Protein AF-A0A3D5R3I6-F1 (afdb_monomer_lite)

Foldseek 3Di:
DVPVVVPFFFDAAADAAAPQLDDVNVVVCVVVGHRYGDYHDDDPVVD

Structure (mmCIF, N/CA/C/O backbone):
data_AF-A0A3D5R3I6-F1
#
_entry.id   AF-A0A3D5R3I6-F1
#
loop_
_atom_site.group_PDB
_atom_site.id
_atom_site.type_symbol
_atom_site.label_atom_id
_atom_site.label_alt_id
_atom_site.label_comp_id
_atom_site.label_asym_id
_atom_site.label_entity_id
_atom_site.label_seq_id
_atom_site.pdbx_PDB_ins_code
_atom_site.Cartn_x
_atom_site.Cartn_y
_atom_site.Cartn_z
_atom_site.occupancy
_atom_site.B_iso_or_equiv
_atom_site.auth_seq_id
_atom_site.auth_comp_id
_atom_site.auth_asym_id
_atom_site.auth_atom_id
_atom_site.pdbx_PDB_model_num
ATOM 1 N N . MET A 1 1 ? -19.470 -3.297 -10.349 1.00 51.72 1 MET A N 1
ATOM 2 C CA . MET A 1 1 ? -18.470 -2.416 -9.703 1.00 51.72 1 MET A CA 1
ATOM 3 C C . MET A 1 1 ? -18.844 -2.047 -8.264 1.00 51.72 1 MET A C 1
ATOM 5 O O . MET A 1 1 ? -17.953 -2.023 -7.433 1.00 51.72 1 MET A O 1
ATOM 9 N N . SER A 1 2 ? -20.127 -1.808 -7.941 1.00 56.41 2 SER A N 1
ATOM 10 C CA . SER A 1 2 ? -20.562 -1.459 -6.571 1.00 56.41 2 SER A CA 1
ATOM 11 C C . SER A 1 2 ? -20.447 -2.597 -5.546 1.00 56.41 2 SER A C 1
ATOM 13 O O . SER A 1 2 ? -20.132 -2.321 -4.398 1.00 56.41 2 SER A O 1
ATOM 15 N N . SER A 1 3 ? -20.679 -3.857 -5.930 1.00 60.09 3 SER A N 1
ATOM 16 C CA . SER A 1 3 ? -20.755 -4.976 -4.972 1.00 60.09 3 SER A CA 1
ATOM 17 C C . SER A 1 3 ? -19.430 -5.286 -4.269 1.00 60.09 3 SER A C 1
ATOM 19 O O . SER A 1 3 ? -19.429 -5.572 -3.083 1.00 60.09 3 SER A O 1
ATOM 21 N N . VAL A 1 4 ? -18.296 -5.160 -4.965 1.00 67.06 4 VAL A N 1
ATOM 22 C CA . VAL A 1 4 ? -16.965 -5.462 -4.399 1.00 67.06 4 VAL A CA 1
ATOM 23 C C . VAL A 1 4 ? -16.572 -4.472 -3.295 1.00 67.06 4 VAL A C 1
ATOM 25 O O . VAL A 1 4 ? -15.856 -4.832 -2.369 1.00 67.06 4 VAL A O 1
ATOM 28 N N . ILE A 1 5 ? -17.041 -3.224 -3.383 1.00 69.31 5 ILE A N 1
ATOM 29 C CA . ILE A 1 5 ? -16.721 -2.164 -2.416 1.00 69.31 5 ILE A CA 1
ATOM 30 C C . ILE A 1 5 ? -17.627 -2.259 -1.176 1.00 69.31 5 ILE A C 1
ATOM 32 O O . ILE A 1 5 ? -17.212 -1.866 -0.091 1.00 69.31 5 ILE A O 1
ATOM 36 N N . SER A 1 6 ? -18.841 -2.802 -1.315 1.00 69.56 6 SER A N 1
ATOM 37 C CA . SER A 1 6 ? -19.830 -2.892 -0.232 1.00 69.56 6 SER A CA 1
ATOM 38 C C . SER A 1 6 ? -19.474 -3.900 0.869 1.00 69.56 6 SER A C 1
ATOM 40 O O . SER A 1 6 ? -19.836 -3.666 2.018 1.00 69.56 6 SER A O 1
ATOM 42 N N . ASP A 1 7 ? -18.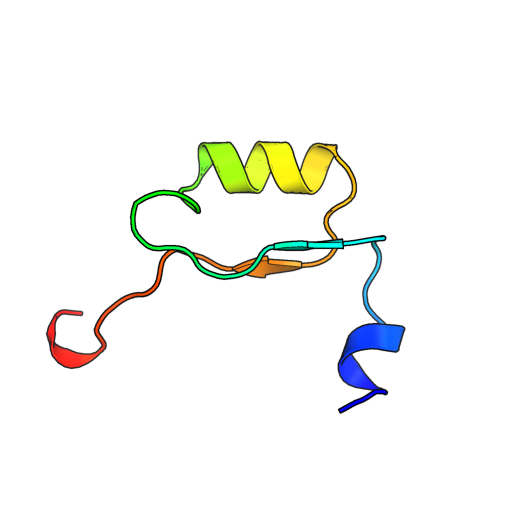744 -4.972 0.547 1.00 79.94 7 ASP A N 1
ATOM 43 C CA . ASP A 1 7 ? -18.371 -6.029 1.507 1.00 79.94 7 ASP A CA 1
ATOM 44 C C . ASP A 1 7 ? -17.052 -5.743 2.258 1.00 79.94 7 ASP A C 1
ATOM 46 O O . ASP A 1 7 ? -16.622 -6.515 3.119 1.00 79.94 7 ASP A O 1
ATOM 50 N N . LEU A 1 8 ? -16.378 -4.635 1.938 1.00 81.06 8 LEU A N 1
ATOM 51 C CA . LEU A 1 8 ? -15.092 -4.267 2.522 1.00 81.06 8 LEU A CA 1
ATOM 52 C C . LEU A 1 8 ? -15.263 -3.602 3.890 1.00 81.06 8 LEU A C 1
ATOM 54 O O . LEU A 1 8 ? -15.907 -2.565 4.034 1.00 81.06 8 LEU A O 1
ATOM 58 N N . GLN A 1 9 ? -14.612 -4.167 4.906 1.00 79.12 9 GLN A N 1
ATOM 59 C CA . GLN A 1 9 ? -14.553 -3.563 6.233 1.00 79.12 9 GLN A CA 1
ATOM 60 C C . GLN A 1 9 ? -13.600 -2.366 6.225 1.00 79.12 9 GLN A C 1
ATOM 62 O O . GL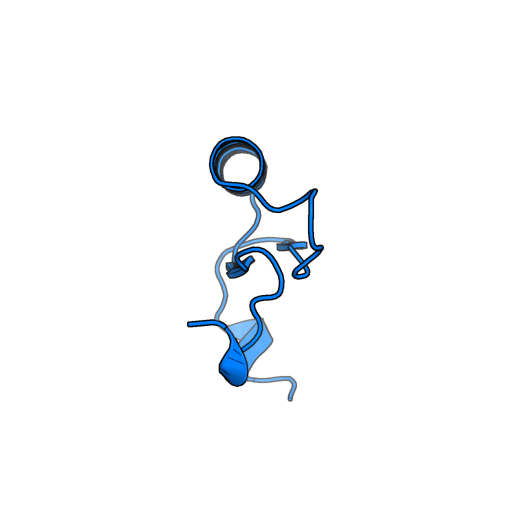N A 1 9 ? -12.388 -2.541 6.249 1.00 79.12 9 GLN A O 1
ATOM 67 N N . GLY A 1 10 ? -14.130 -1.146 6.201 1.00 83.88 10 GLY A N 1
ATOM 68 C CA . GLY A 1 10 ? -13.333 0.077 6.305 1.00 83.88 10 GLY A CA 1
ATOM 69 C C . GLY A 1 10 ? -13.991 1.263 5.609 1.00 83.88 10 GLY A C 1
ATOM 70 O O . GLY A 1 10 ? -14.927 1.104 4.834 1.00 83.88 10 GLY A O 1
ATOM 71 N N . LYS A 1 11 ? -13.508 2.476 5.894 1.00 85.31 11 LYS A N 1
ATOM 72 C CA . LYS A 1 11 ? -14.073 3.724 5.332 1.00 85.31 11 LYS A CA 1
ATOM 73 C C . LYS A 1 11 ? -13.284 4.262 4.139 1.00 85.31 11 LYS A C 1
ATOM 75 O O . LYS A 1 11 ? -13.701 5.233 3.516 1.00 85.31 11 LYS A O 1
ATOM 80 N N . ALA A 1 12 ? -12.134 3.659 3.848 1.00 89.31 12 ALA A N 1
ATOM 81 C CA . ALA A 1 12 ? -11.219 4.107 2.812 1.00 89.31 12 ALA A CA 1
ATOM 82 C C . ALA A 1 12 ? -10.527 2.925 2.128 1.00 89.31 12 ALA A C 1
ATOM 84 O O . ALA A 1 12 ? -10.264 1.893 2.750 1.00 89.31 12 ALA A O 1
ATOM 85 N N . ILE A 1 13 ? -10.178 3.121 0.858 1.00 93.00 13 ILE A N 1
ATOM 86 C CA . ILE A 1 13 ? -9.334 2.224 0.067 1.00 93.00 13 ILE A CA 1
ATOM 87 C C . ILE A 1 13 ? -8.079 3.005 -0.310 1.00 93.00 13 ILE A C 1
ATOM 89 O O . ILE A 1 13 ? -8.171 4.129 -0.805 1.00 93.00 13 ILE A O 1
ATOM 93 N N . LEU A 1 14 ? -6.911 2.416 -0.075 1.00 94.38 14 LEU A N 1
ATOM 94 C CA . LEU A 1 14 ? -5.634 3.034 -0.393 1.00 94.38 14 LEU A CA 1
ATOM 95 C C . LEU A 1 14 ? -5.205 2.648 -1.809 1.00 94.38 14 LEU A C 1
ATOM 97 O O . LEU A 1 14 ? -4.872 1.490 -2.042 1.00 94.38 14 LEU A O 1
ATOM 101 N N . ALA A 1 15 ? -5.183 3.621 -2.723 1.00 95.19 15 ALA A N 1
ATOM 102 C CA . ALA A 1 15 ? -4.754 3.447 -4.111 1.00 95.19 15 ALA A CA 1
ATOM 103 C C . ALA A 1 15 ? -3.263 3.059 -4.235 1.00 95.19 15 ALA A C 1
ATOM 105 O O . ALA A 1 15 ? -2.459 3.525 -3.431 1.00 95.19 15 ALA A O 1
ATOM 106 N N . PRO A 1 16 ? -2.871 2.258 -5.247 1.00 95.56 16 PRO A N 1
ATOM 107 C CA . PRO A 1 16 ? -1.470 1.920 -5.497 1.00 95.56 16 PRO A CA 1
ATOM 108 C C . PRO A 1 16 ? -0.702 3.141 -6.020 1.00 95.56 16 PRO A C 1
ATOM 110 O O . PRO A 1 16 ? -1.056 3.709 -7.053 1.00 95.56 16 PRO A O 1
ATOM 113 N N . LEU A 1 17 ? 0.364 3.539 -5.325 1.00 96.06 17 LEU A N 1
ATOM 114 C CA . LEU A 1 17 ? 1.193 4.693 -5.682 1.00 96.06 17 LEU A CA 1
ATOM 115 C C . LEU A 1 17 ? 2.671 4.304 -5.563 1.00 96.06 17 LEU A C 1
ATOM 117 O O . LEU A 1 17 ? 3.169 4.063 -4.461 1.00 96.06 17 LEU A O 1
ATOM 121 N N . ALA A 1 18 ? 3.372 4.225 -6.696 1.00 94.69 18 ALA A N 1
ATOM 122 C CA . ALA A 1 18 ? 4.795 3.880 -6.732 1.00 94.69 18 ALA A CA 1
ATOM 123 C C . ALA A 1 18 ? 5.633 4.879 -5.913 1.00 94.69 18 ALA A C 1
ATOM 125 O O . ALA A 1 18 ? 5.445 6.090 -6.022 1.00 94.69 18 ALA A O 1
ATOM 126 N N . GLY A 1 19 ? 6.528 4.369 -5.069 1.00 93.88 19 GLY A N 1
ATOM 127 C CA . GLY A 1 19 ? 7.341 5.149 -4.136 1.00 93.88 19 GLY A CA 1
ATOM 128 C C . GLY A 1 19 ? 6.611 5.631 -2.876 1.00 93.88 19 GLY A C 1
ATOM 129 O O . GLY A 1 19 ? 7.263 6.184 -1.995 1.00 93.88 19 GLY A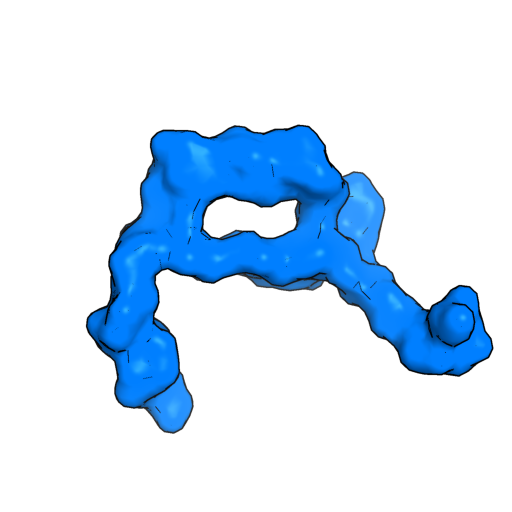 O 1
ATOM 130 N N . ILE A 1 20 ? 5.289 5.428 -2.761 1.00 95.44 20 ILE A N 1
ATOM 131 C CA . ILE A 1 20 ? 4.481 5.912 -1.627 1.00 95.44 20 ILE A CA 1
ATOM 132 C C . ILE A 1 20 ? 3.864 4.754 -0.843 1.00 95.44 20 ILE A C 1
ATOM 134 O O . ILE A 1 20 ? 4.052 4.661 0.368 1.00 95.44 20 ILE A O 1
ATOM 138 N N . THR A 1 21 ? 3.142 3.841 -1.501 1.00 95.94 21 THR A N 1
ATOM 139 C CA . THR A 1 21 ? 2.413 2.753 -0.825 1.00 95.94 21 THR A CA 1
ATOM 140 C C . THR A 1 21 ? 3.304 1.572 -0.441 1.00 95.94 21 THR A C 1
ATOM 142 O O . THR A 1 21 ? 2.993 0.417 -0.745 1.00 95.94 21 THR A O 1
ATOM 145 N N . ASN A 1 22 ? 4.406 1.852 0.256 1.00 95.56 22 ASN A N 1
ATOM 146 C CA . ASN A 1 22 ? 5.327 0.867 0.819 1.00 95.56 22 ASN A CA 1
ATOM 147 C C . ASN A 1 22 ? 4.738 0.178 2.073 1.00 95.56 22 ASN A C 1
ATOM 149 O O . ASN A 1 22 ? 3.646 0.505 2.538 1.00 95.56 22 ASN A O 1
ATOM 153 N N . LEU A 1 23 ? 5.435 -0.823 2.622 1.00 96.00 23 LEU A N 1
ATOM 154 C CA . LEU A 1 23 ? 4.945 -1.585 3.780 1.00 96.00 23 LEU A CA 1
ATOM 155 C C . LEU A 1 23 ? 4.568 -0.714 4.998 1.00 96.00 23 LEU A C 1
ATOM 157 O O . LEU A 1 23 ? 3.432 -0.852 5.455 1.00 96.00 23 LEU A O 1
ATOM 161 N N . PRO A 1 24 ? 5.440 0.170 5.526 1.00 96.06 24 PRO A N 1
ATOM 162 C CA . PRO A 1 24 ? 5.101 0.957 6.711 1.00 96.06 24 PRO A CA 1
ATOM 163 C C . PRO A 1 24 ? 3.905 1.884 6.470 1.00 96.06 24 PRO A C 1
ATOM 165 O O . PRO A 1 24 ? 3.031 1.981 7.328 1.00 96.06 24 PRO A O 1
ATOM 168 N N . PHE A 1 25 ? 3.791 2.486 5.282 1.00 96.56 25 PHE A N 1
ATOM 169 C CA . PHE A 1 25 ? 2.634 3.312 4.947 1.00 96.56 25 PHE A CA 1
ATOM 170 C C . PHE A 1 25 ? 1.328 2.503 4.919 1.00 96.56 25 PHE A C 1
ATOM 172 O O . PHE A 1 25 ? 0.302 2.954 5.426 1.00 96.56 25 PHE A O 1
ATOM 179 N N . ARG A 1 26 ? 1.355 1.274 4.384 1.00 96.38 26 ARG A N 1
ATOM 180 C CA . ARG A 1 26 ? 0.178 0.387 4.374 1.00 96.38 26 ARG A CA 1
ATOM 181 C C . ARG A 1 26 ? -0.227 -0.073 5.773 1.00 96.38 26 ARG A C 1
ATOM 183 O O . ARG A 1 26 ? -1.419 -0.229 6.020 1.00 96.38 26 ARG A O 1
ATOM 190 N N . LEU A 1 27 ? 0.732 -0.304 6.670 1.00 96.12 27 LEU A N 1
ATOM 191 C CA . LEU A 1 27 ? 0.438 -0.647 8.065 1.00 96.12 27 LEU A CA 1
ATOM 192 C C . LEU A 1 27 ? -0.270 0.516 8.764 1.00 96.12 27 LEU A C 1
ATOM 194 O O . LEU A 1 27 ? -1.365 0.324 9.285 1.00 96.12 27 LEU A O 1
ATOM 198 N N . MET A 1 28 ? 0.277 1.729 8.639 1.00 96.19 28 MET A N 1
ATOM 199 C CA . MET A 1 28 ? -0.360 2.951 9.138 1.00 96.19 28 MET A CA 1
ATOM 200 C C . MET A 1 28 ? -1.775 3.109 8.568 1.00 96.19 28 MET A C 1
ATOM 202 O O . MET A 1 28 ? -2.735 3.266 9.313 1.00 96.19 28 MET A O 1
ATOM 206 N N . ALA A 1 29 ? -1.950 2.996 7.249 1.00 95.00 29 ALA A N 1
ATOM 207 C CA . ALA A 1 29 ? -3.264 3.135 6.624 1.00 95.00 29 ALA A CA 1
ATOM 208 C C . ALA A 1 29 ? -4.302 2.141 7.186 1.00 95.00 29 ALA A C 1
ATOM 210 O O . ALA A 1 29 ? -5.457 2.519 7.391 1.00 95.00 29 ALA A O 1
ATOM 211 N N . ARG A 1 30 ? -3.902 0.893 7.476 1.00 92.88 30 ARG 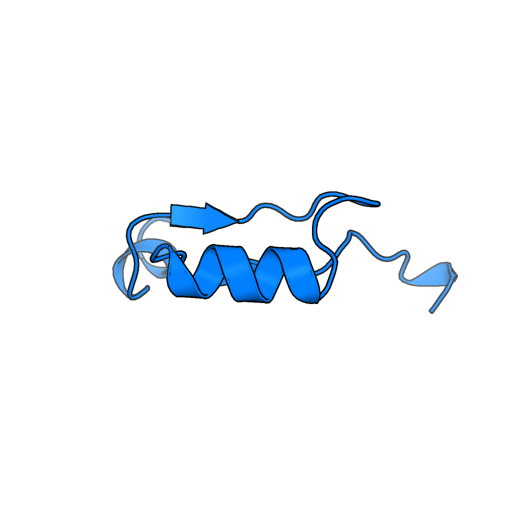A N 1
ATOM 212 C CA . ARG A 1 30 ? -4.776 -0.104 8.118 1.00 92.88 30 ARG A CA 1
ATOM 213 C C . ARG A 1 30 ? -5.162 0.298 9.541 1.00 92.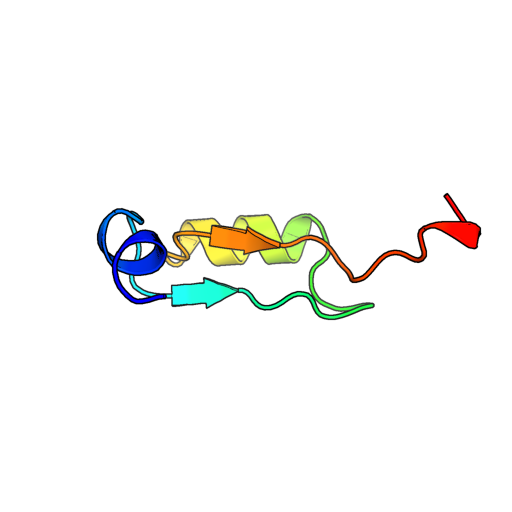88 30 ARG A C 1
ATOM 215 O O . ARG A 1 30 ? -6.334 0.174 9.886 1.00 92.88 30 ARG A O 1
ATOM 222 N N . GLU A 1 31 ? -4.227 0.828 10.328 1.00 94.31 31 GLU A N 1
ATOM 223 C CA . GLU A 1 31 ? -4.507 1.349 11.677 1.00 94.31 31 GLU A CA 1
ATOM 224 C C . GLU A 1 31 ? -5.515 2.511 11.656 1.00 94.31 31 GLU A C 1
ATOM 226 O O . GLU A 1 31 ? -6.364 2.611 12.539 1.00 94.31 31 GLU A O 1
ATOM 231 N N . PHE A 1 32 ? -5.506 3.336 10.603 1.00 93.38 32 PHE A N 1
ATOM 232 C CA . PHE A 1 32 ? -6.463 4.436 10.411 1.00 93.38 32 PHE A CA 1
ATOM 233 C C . PHE A 1 32 ? -7.796 4.025 9.749 1.00 93.38 32 PHE A C 1
ATOM 235 O O . PHE A 1 32 ? -8.602 4.886 9.390 1.00 93.38 32 PHE A O 1
ATOM 242 N N . GLY A 1 33 ? -8.077 2.725 9.598 1.00 90.12 33 GLY A N 1
ATOM 243 C CA . GLY A 1 33 ? -9.374 2.237 9.110 1.00 90.12 33 GLY A CA 1
ATOM 244 C C . GLY A 1 33 ? -9.488 2.102 7.588 1.00 90.12 33 GLY A C 1
ATOM 245 O O . GLY A 1 33 ? -10.599 2.129 7.040 1.00 90.12 33 GLY A O 1
ATOM 246 N N . CYS A 1 34 ? -8.355 1.951 6.896 1.00 93.31 34 CYS A N 1
ATOM 247 C CA . CYS A 1 34 ? -8.334 1.549 5.496 1.00 93.31 34 CYS A CA 1
ATOM 248 C C . CYS A 1 34 ? -8.683 0.060 5.356 1.00 93.31 34 CYS A C 1
ATOM 250 O O . CYS A 1 34 ? -7.966 -0.806 5.859 1.00 93.31 34 CYS A O 1
ATOM 252 N N . GLY A 1 35 ? -9.773 -0.233 4.644 1.00 91.12 35 GLY A N 1
ATOM 253 C CA . GLY A 1 35 ? -10.268 -1.600 4.477 1.00 91.12 35 GLY A CA 1
ATOM 254 C C . GLY A 1 35 ? -9.503 -2.419 3.445 1.00 91.12 35 GLY A C 1
ATOM 255 O O . GLY A 1 35 ? -9.416 -3.641 3.550 1.00 91.12 35 GLY A O 1
ATOM 256 N N . LEU A 1 36 ? -8.889 -1.748 2.468 1.00 92.19 36 LEU A N 1
ATOM 257 C CA . LEU A 1 36 ? -8.067 -2.383 1.443 1.00 92.19 36 LEU A CA 1
ATOM 258 C C . LEU A 1 36 ? -6.854 -1.521 1.119 1.00 92.19 36 LEU A C 1
ATOM 260 O O . LEU A 1 36 ? -6.994 -0.360 0.743 1.00 92.19 36 LEU A O 1
ATOM 264 N N . CYS A 1 37 ? -5.666 -2.111 1.222 1.00 94.00 37 CYS A N 1
ATOM 265 C CA . CYS A 1 37 ? -4.405 -1.470 0.866 1.00 94.00 37 CYS A CA 1
ATOM 266 C C . CYS A 1 37 ? -3.726 -2.235 -0.266 1.00 94.00 37 CYS A C 1
ATOM 268 O O . CYS A 1 37 ? -3.471 -3.432 -0.119 1.00 94.00 37 CYS A O 1
ATOM 270 N N . PHE A 1 38 ? -3.383 -1.539 -1.349 1.00 95.12 38 PHE A N 1
ATOM 271 C CA . PHE A 1 38 ? -2.577 -2.085 -2.441 1.00 95.12 38 PHE A CA 1
ATOM 272 C C . PHE A 1 38 ? -1.083 -1.845 -2.208 1.00 95.12 38 PHE A C 1
ATOM 274 O O . PHE A 1 38 ? 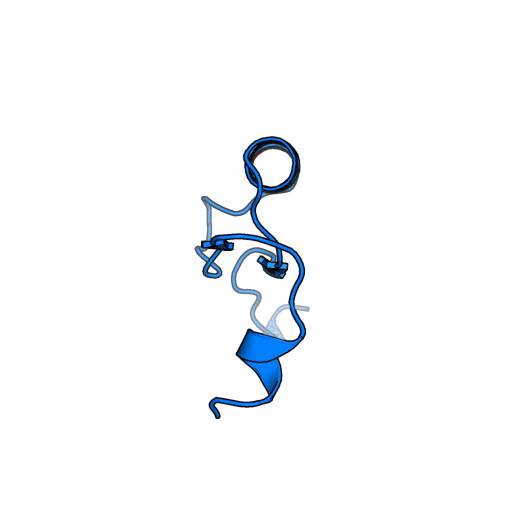-0.691 -0.920 -1.496 1.00 95.12 38 PHE A O 1
ATOM 281 N N . THR A 1 39 ? -0.243 -2.692 -2.804 1.00 94.50 39 THR A N 1
ATOM 282 C CA . THR A 1 39 ? 1.200 -2.445 -2.904 1.00 94.50 39 THR A CA 1
ATOM 283 C C . THR A 1 39 ? 1.484 -1.286 -3.858 1.00 94.50 39 THR A C 1
ATOM 285 O O . THR A 1 39 ? 0.587 -0.756 -4.510 1.00 94.50 39 THR A O 1
ATOM 288 N N . GLU A 1 40 ? 2.751 -0.897 -3.965 1.00 95.75 40 GLU A N 1
ATOM 289 C CA . GLU A 1 40 ? 3.214 -0.062 -5.075 1.00 95.75 40 GLU A CA 1
ATOM 290 C C . GLU A 1 40 ? 2.864 -0.702 -6.425 1.00 95.75 40 GLU A C 1
ATOM 292 O O . GLU A 1 40 ? 2.682 -1.920 -6.525 1.00 95.75 40 GLU A O 1
ATOM 297 N N . MET A 1 41 ? 2.759 0.128 -7.463 1.00 94.81 41 MET A N 1
ATOM 298 C CA . MET A 1 41 ? 2.609 -0.369 -8.826 1.00 94.81 41 MET A CA 1
ATOM 299 C C . MET A 1 41 ? 3.894 -1.093 -9.227 1.00 94.81 41 MET A C 1
ATOM 301 O O . MET A 1 41 ? 4.960 -0.478 -9.242 1.00 94.81 41 MET A O 1
ATOM 305 N N . ILE A 1 42 ? 3.788 -2.377 -9.570 1.00 92.25 42 ILE A N 1
ATOM 306 C CA . ILE A 1 42 ? 4.932 -3.179 -9.997 1.00 92.25 42 ILE A CA 1
ATOM 307 C C . ILE A 1 42 ? 4.786 -3.587 -11.465 1.00 92.25 42 ILE A C 1
ATOM 309 O O . ILE A 1 42 ? 3.712 -3.999 -11.903 1.00 92.25 42 ILE A O 1
ATOM 313 N N . SER A 1 43 ? 5.877 -3.470 -12.225 1.00 93.25 43 SER A N 1
ATOM 314 C CA . SER A 1 43 ? 5.942 -3.918 -13.617 1.00 93.25 43 SER A CA 1
ATOM 315 C C . SER A 1 43 ? 6.009 -5.439 -13.686 1.00 93.25 43 SER A C 1
ATOM 317 O O . SER A 1 43 ? 6.947 -6.030 -13.161 1.00 93.25 43 SER A O 1
ATOM 319 N N . ALA A 1 44 ? 5.072 -6.063 -14.401 1.00 95.38 44 ALA A N 1
ATOM 320 C CA . ALA A 1 44 ? 5.101 -7.505 -14.648 1.00 95.38 44 ALA A CA 1
ATOM 321 C C . ALA A 1 44 ? 6.323 -7.949 -15.475 1.00 95.38 44 ALA A C 1
ATOM 323 O O . ALA A 1 44 ? 6.763 -9.079 -15.340 1.00 95.38 44 ALA A O 1
ATOM 324 N N . ASN A 1 45 ? 6.888 -7.063 -16.304 1.00 95.00 45 ASN A N 1
ATOM 325 C CA . ASN A 1 45 ? 8.077 -7.372 -17.108 1.00 95.00 45 ASN A CA 1
ATOM 326 C C . ASN A 1 45 ? 9.386 -7.306 -16.303 1.00 95.00 45 ASN A C 1
ATOM 328 O O . ASN A 1 45 ? 10.415 -7.770 -16.782 1.00 95.00 45 ASN A O 1
ATOM 332 N N . GLY A 1 46 ? 9.370 -6.642 -15.143 1.00 87.38 46 GLY A N 1
ATOM 333 C CA . GLY A 1 46 ? 10.532 -6.497 -14.262 1.00 87.38 46 GLY A CA 1
ATOM 334 C C . GLY A 1 46 ? 10.456 -7.360 -13.003 1.00 87.38 46 GLY A C 1
ATOM 335 O O . GLY A 1 46 ? 11.309 -7.200 -12.131 1.00 87.38 46 GLY A O 1
ATOM 336 N N . LEU A 1 47 ? 9.421 -8.201 -12.897 1.00 75.31 47 LEU A N 1
ATOM 337 C CA . LEU A 1 47 ? 9.222 -9.192 -11.840 1.00 75.31 47 LEU A CA 1
ATOM 338 C C . LEU A 1 47 ? 9.697 -10.565 -12.316 1.00 75.31 47 LEU A C 1
ATOM 340 O O . LEU A 1 47 ? 10.245 -11.303 -11.471 1.00 75.31 47 LEU A O 1
#

pLDDT: mean 88.4, std 11.37, range [51.72, 96.56]

Secondary structure (DSSP, 8-state):
-HHHHHT-SSSEEE---TTTS-HHHHHHHHHTTEEEE------GGG-

Sequence (47 aa):
MSSVISDLQGKAILAPLAGITNLPFRLMAREFGCGLCFTEMISANGL

Radius of gyration: 12.08 Å; chains: 1; bounding box: 31×15×29 Å